Protein AF-A0A925PH75-F1 (afdb_monomer_lite)

Foldseek 3Di:
DFDDLVLVVVLVPVVDDPQQLLQKWKKWQRDWDAAQDWDDQDPDTDGQHHGFTWMKIQSHVVDDFFQWIWIWTAHPPPRDTDIDIGRDGDPDDLPRPSMFTQDDSNDGDPDRVVRRPDDD

Secondary structure (DSSP, 8-state):
-PPPHHHHHHHHHHHS-HHHHHH-EEEEEEEEE-TT-EEEETTEEEE-SSSEEEEEEES-TT-SSS--EEEEEEETTT--EEEEEESS-----TT-TTEEEEEETTB--SSGGGGSSS--

Sequence (120 aa):
MELTNSQIMKIISNCLRPEDIQRSFIYWYKKTVLQGEDVRAGLQTIAMPFDGTIVFVDLAPRSNWAHPCLYVLVDTITHDAKVIEASFPPTIDQSDESYVILLRLGKKPPHERYFSVYET

Structure (mmCIF, N/CA/C/O backbone):
data_AF-A0A925PH75-F1
#
_entry.id   AF-A0A925PH75-F1
#
loop_
_atom_site.group_PDB
_atom_site.id
_atom_site.type_symbol
_atom_site.label_atom_id
_atom_site.label_alt_id
_atom_site.label_comp_id
_atom_site.label_asym_id
_atom_site.label_entity_id
_atom_site.label_seq_id
_atom_site.pdbx_PDB_ins_code
_atom_site.Cartn_x
_atom_site.Cartn_y
_atom_site.Cartn_z
_atom_site.occupancy
_atom_site.B_iso_or_equiv
_atom_site.auth_seq_id
_atom_site.auth_comp_id
_atom_site.auth_asym_id
_atom_site.auth_atom_id
_atom_site.pdbx_PDB_model_num
ATOM 1 N N . MET A 1 1 ? -1.718 -2.112 18.499 1.00 57.12 1 MET A N 1
ATOM 2 C CA . MET A 1 1 ? -0.249 -2.186 18.328 1.00 57.12 1 MET A CA 1
ATOM 3 C C . MET A 1 1 ? 0.070 -1.548 16.996 1.00 57.12 1 MET A C 1
ATOM 5 O O . MET A 1 1 ? -0.706 -1.733 16.071 1.00 57.12 1 MET A O 1
ATOM 9 N N . GLU A 1 2 ? 1.145 -0.776 16.907 1.00 80.06 2 GLU A N 1
ATOM 10 C CA . GLU A 1 2 ? 1.550 -0.170 15.637 1.00 80.06 2 GLU A CA 1
ATOM 11 C C . GLU A 1 2 ? 2.300 -1.209 14.789 1.00 80.06 2 GLU A C 1
ATOM 13 O O . GLU A 1 2 ? 3.155 -1.934 15.307 1.00 80.06 2 GLU A O 1
ATOM 18 N N . LEU A 1 3 ? 1.951 -1.324 13.504 1.00 88.94 3 LEU A N 1
ATOM 19 C CA . LEU A 1 3 ? 2.648 -2.206 12.568 1.00 88.94 3 LEU A CA 1
ATOM 20 C C . LEU A 1 3 ? 4.079 -1.699 12.349 1.00 88.94 3 LEU A C 1
ATOM 22 O O . LEU A 1 3 ? 4.329 -0.504 12.260 1.00 88.94 3 LEU A O 1
ATOM 26 N N . THR A 1 4 ? 5.040 -2.607 12.235 1.00 91.44 4 THR A N 1
ATOM 27 C CA . THR A 1 4 ? 6.431 -2.269 11.903 1.00 91.44 4 THR A CA 1
ATOM 28 C C . THR A 1 4 ? 6.694 -2.429 10.407 1.00 91.44 4 THR A C 1
ATOM 30 O O . THR A 1 4 ? 6.058 -3.245 9.735 1.00 91.44 4 THR A O 1
ATOM 33 N N . ASN A 1 5 ? 7.721 -1.746 9.885 1.00 90.44 5 ASN A N 1
ATOM 34 C CA . ASN A 1 5 ? 8.171 -1.921 8.496 1.00 90.44 5 ASN A CA 1
ATOM 35 C C . ASN A 1 5 ? 8.421 -3.401 8.148 1.00 90.44 5 ASN A C 1
ATOM 37 O O . ASN A 1 5 ? 8.089 -3.849 7.054 1.00 90.44 5 ASN A O 1
ATOM 41 N N . SER A 1 6 ? 8.995 -4.176 9.075 1.00 91.19 6 SER A N 1
ATOM 42 C CA . SER A 1 6 ? 9.263 -5.605 8.872 1.00 91.19 6 SER A CA 1
ATOM 43 C C . SER A 1 6 ? 7.981 -6.434 8.772 1.00 91.19 6 SER A C 1
ATOM 45 O O . SER A 1 6 ? 7.919 -7.351 7.956 1.00 91.19 6 SER A O 1
ATOM 47 N N . GLN A 1 7 ? 6.954 -6.112 9.567 1.00 94.31 7 GLN A N 1
ATOM 48 C CA . GLN A 1 7 ? 5.650 -6.777 9.483 1.00 94.31 7 GLN A CA 1
ATOM 49 C C . GLN A 1 7 ? 4.960 -6.460 8.159 1.00 94.31 7 GLN A C 1
ATOM 51 O O . GLN A 1 7 ? 4.566 -7.391 7.461 1.00 94.31 7 GLN A O 1
ATOM 56 N N . ILE A 1 8 ? 4.906 -5.183 7.764 1.00 95.38 8 ILE A N 1
ATOM 57 C CA . ILE A 1 8 ? 4.334 -4.785 6.472 1.00 95.38 8 ILE A CA 1
ATOM 58 C C . ILE A 1 8 ? 5.056 -5.490 5.323 1.00 95.38 8 ILE A C 1
ATOM 60 O O . ILE A 1 8 ? 4.416 -6.103 4.475 1.00 95.38 8 ILE A O 1
ATOM 64 N N . MET A 1 9 ? 6.391 -5.486 5.316 1.00 94.75 9 MET A N 1
ATOM 65 C CA . MET A 1 9 ? 7.154 -6.155 4.262 1.00 94.75 9 MET A CA 1
ATOM 66 C C . MET A 1 9 ? 6.886 -7.660 4.194 1.00 94.75 9 MET A C 1
ATOM 68 O O . MET A 1 9 ? 6.819 -8.209 3.095 1.00 94.75 9 MET A O 1
ATOM 72 N N . LYS A 1 10 ? 6.696 -8.326 5.340 1.00 95.81 10 LYS A N 1
ATOM 73 C CA . LYS A 1 10 ? 6.326 -9.746 5.380 1.00 95.81 10 LYS A CA 1
ATOM 74 C C . LYS A 1 10 ? 4.945 -9.982 4.762 1.00 95.81 10 LYS A C 1
ATOM 76 O O . LYS A 1 10 ? 4.787 -10.908 3.971 1.00 95.81 10 LYS A O 1
ATOM 81 N N . ILE A 1 11 ? 3.972 -9.134 5.085 1.00 96.69 11 ILE A N 1
ATOM 82 C CA . ILE A 1 11 ? 2.616 -9.202 4.523 1.00 96.69 11 ILE A CA 1
ATOM 83 C C . ILE A 1 11 ? 2.674 -9.019 3.002 1.00 96.69 11 ILE A C 1
ATOM 85 O O . ILE A 1 11 ? 2.184 -9.865 2.261 1.00 96.69 11 ILE A O 1
ATOM 89 N N . ILE A 1 12 ? 3.389 -7.998 2.521 1.00 96.38 12 ILE A N 1
ATOM 90 C CA . ILE A 1 12 ? 3.562 -7.751 1.083 1.00 96.38 12 ILE A CA 1
ATOM 91 C C . ILE A 1 12 ? 4.258 -8.917 0.378 1.00 96.38 12 ILE A C 1
ATOM 93 O O . ILE A 1 12 ? 3.830 -9.298 -0.708 1.00 96.38 12 ILE A O 1
ATOM 97 N N . SER A 1 13 ? 5.262 -9.545 0.998 1.00 95.75 13 SER A N 1
ATOM 98 C CA . SER A 1 13 ? 5.912 -10.733 0.424 1.00 95.75 13 SER A CA 1
ATOM 99 C C . SER A 1 13 ? 5.010 -11.965 0.322 1.00 95.75 13 SER A C 1
ATOM 101 O O . SER A 1 13 ? 5.299 -12.848 -0.479 1.00 95.75 13 SER A O 1
ATOM 103 N N . ASN A 1 14 ? 3.923 -12.022 1.097 1.00 96.62 14 ASN A N 1
ATOM 104 C CA . ASN A 1 14 ? 2.921 -13.083 0.991 1.00 96.62 14 ASN A CA 1
ATOM 105 C C . ASN A 1 14 ? 1.855 -12.771 -0.070 1.00 96.62 14 ASN A C 1
ATOM 107 O O . ASN A 1 14 ? 1.238 -13.690 -0.601 1.00 96.62 14 ASN A O 1
ATOM 111 N N . CYS A 1 15 ? 1.623 -11.490 -0.368 1.00 96.12 15 CYS A N 1
ATOM 112 C CA . CYS A 1 15 ? 0.624 -11.052 -1.342 1.00 96.12 15 CYS A CA 1
ATOM 113 C C . CYS A 1 15 ? 1.175 -10.933 -2.769 1.00 96.12 15 CYS A C 1
ATOM 115 O O . CYS A 1 15 ? 0.414 -11.057 -3.725 1.00 96.12 15 CYS A O 1
ATOM 117 N N . LEU A 1 16 ? 2.467 -10.632 -2.926 1.00 95.62 16 LEU A N 1
ATOM 118 C CA . LEU A 1 16 ? 3.084 -10.313 -4.214 1.00 95.62 16 LEU A CA 1
ATOM 119 C C . LEU A 1 16 ? 4.185 -11.304 -4.578 1.00 95.62 16 LEU A C 1
ATOM 121 O O . LEU A 1 16 ? 4.906 -11.818 -3.723 1.00 95.62 16 LEU A O 1
ATOM 125 N N . ARG A 1 17 ? 4.384 -11.505 -5.885 1.00 95.88 17 ARG A N 1
ATOM 126 C CA . ARG A 1 17 ? 5.511 -12.301 -6.379 1.00 95.88 17 ARG A CA 1
ATOM 127 C C . ARG A 1 17 ? 6.825 -11.539 -6.159 1.00 95.88 17 ARG A C 1
ATOM 129 O O . ARG A 1 17 ? 6.851 -10.316 -6.318 1.00 95.88 17 ARG A O 1
ATOM 136 N N . PRO A 1 18 ? 7.948 -12.228 -5.888 1.00 95.06 18 PRO A N 1
ATOM 137 C CA . PRO A 1 18 ? 9.243 -11.569 -5.694 1.00 95.06 18 PRO A CA 1
ATOM 138 C C . PRO A 1 18 ? 9.660 -10.652 -6.855 1.00 95.06 18 PRO A C 1
ATOM 140 O O . PRO A 1 18 ? 10.208 -9.575 -6.636 1.00 95.06 18 PRO A O 1
ATOM 143 N N . GLU A 1 19 ? 9.357 -11.046 -8.092 1.00 94.94 19 GLU A N 1
ATOM 144 C CA . GLU A 1 19 ? 9.608 -10.257 -9.306 1.00 94.94 19 GLU A CA 1
ATOM 145 C C . GLU A 1 19 ? 8.776 -8.969 -9.394 1.00 94.94 19 GLU A C 1
ATOM 147 O O . GLU A 1 19 ? 9.232 -7.979 -9.965 1.00 94.94 19 GLU A O 1
ATOM 152 N N . ASP A 1 20 ? 7.566 -8.966 -8.827 1.00 95.31 20 ASP A N 1
ATOM 153 C CA . ASP A 1 20 ? 6.710 -7.781 -8.752 1.00 95.31 20 ASP A CA 1
ATOM 154 C C . ASP A 1 20 ? 7.300 -6.798 -7.735 1.00 95.31 20 ASP A C 1
ATOM 156 O O . ASP A 1 20 ? 7.479 -5.618 -8.031 1.00 95.31 20 ASP A O 1
ATOM 160 N N . ILE A 1 21 ? 7.732 -7.307 -6.577 1.00 95.25 21 ILE A N 1
ATOM 161 C CA . ILE A 1 21 ? 8.401 -6.515 -5.537 1.00 95.25 21 ILE A CA 1
ATOM 162 C C . ILE A 1 21 ? 9.670 -5.854 -6.094 1.00 95.25 21 ILE A C 1
ATOM 164 O O . ILE A 1 21 ? 9.877 -4.657 -5.902 1.00 95.25 21 ILE A O 1
ATOM 168 N N . GLN A 1 22 ? 10.495 -6.598 -6.836 1.00 94.06 22 GLN A N 1
ATOM 169 C CA . GLN A 1 22 ? 11.758 -6.089 -7.385 1.00 94.06 22 GLN A CA 1
ATOM 170 C C . GLN A 1 22 ? 11.595 -4.945 -8.389 1.00 94.06 22 GLN A C 1
ATOM 172 O O . GLN A 1 22 ? 12.480 -4.098 -8.492 1.00 94.06 22 GLN A O 1
ATOM 177 N N . ARG A 1 23 ? 10.487 -4.896 -9.131 1.00 93.75 23 ARG A N 1
ATOM 178 C CA . ARG A 1 23 ? 10.246 -3.844 -10.132 1.00 93.75 23 ARG A CA 1
ATOM 179 C C . ARG A 1 23 ? 9.313 -2.734 -9.661 1.00 93.75 23 ARG A C 1
ATOM 181 O O . ARG A 1 23 ? 9.095 -1.786 -10.409 1.00 93.75 23 ARG A O 1
ATOM 188 N N . SER A 1 24 ? 8.775 -2.853 -8.453 1.00 94.12 24 SER A N 1
ATOM 189 C CA . SER A 1 24 ? 7.770 -1.932 -7.932 1.00 94.12 24 SER A CA 1
ATOM 190 C C . SER A 1 24 ? 8.353 -0.811 -7.082 1.00 94.12 24 SER A C 1
ATOM 192 O O . SER A 1 24 ? 9.458 -0.912 -6.531 1.00 94.12 24 SER A O 1
ATOM 194 N N . PHE A 1 25 ? 7.582 0.264 -6.953 1.00 93.81 25 PHE A N 1
ATOM 195 C CA . PHE A 1 25 ? 7.668 1.153 -5.801 1.00 93.81 25 PHE A CA 1
ATOM 196 C C . PHE A 1 25 ? 6.589 0.753 -4.792 1.00 93.81 25 PHE A C 1
ATOM 198 O O . PHE A 1 25 ? 5.447 0.503 -5.172 1.00 93.81 25 PHE A O 1
ATOM 205 N N . ILE A 1 26 ? 6.955 0.669 -3.512 1.00 94.31 26 ILE A N 1
ATOM 206 C CA . ILE A 1 26 ? 6.041 0.272 -2.435 1.00 94.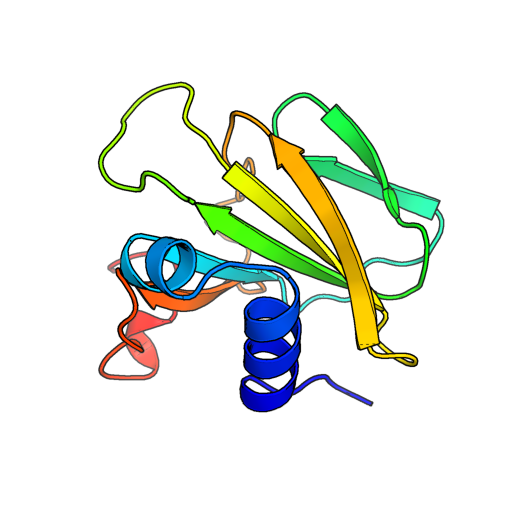31 26 ILE A CA 1
ATOM 207 C C . ILE A 1 26 ? 5.990 1.388 -1.403 1.00 94.31 26 ILE A C 1
ATOM 209 O O . ILE A 1 26 ? 7.015 1.759 -0.824 1.00 94.31 26 ILE A O 1
ATOM 213 N N . TYR A 1 27 ? 4.780 1.872 -1.157 1.00 92.94 27 TYR A N 1
ATOM 214 C CA . TYR A 1 27 ? 4.462 2.966 -0.254 1.00 92.94 27 TYR A CA 1
ATOM 215 C C . TYR A 1 27 ? 3.517 2.467 0.827 1.00 92.94 27 TYR A C 1
ATOM 217 O O . TYR A 1 27 ? 2.567 1.748 0.537 1.00 92.94 27 TYR A O 1
ATOM 225 N N . TRP A 1 28 ? 3.741 2.876 2.065 1.00 93.06 28 TRP A N 1
ATOM 226 C CA . TRP A 1 28 ? 2.888 2.533 3.190 1.00 93.06 28 TRP A CA 1
ATOM 227 C C . TRP A 1 28 ? 2.254 3.793 3.771 1.00 93.06 28 TRP A C 1
ATOM 229 O O . TRP A 1 28 ? 2.957 4.725 4.152 1.00 93.06 28 TRP A O 1
ATOM 239 N N . TYR A 1 29 ? 0.925 3.808 3.833 1.00 92.00 29 TYR A N 1
ATOM 240 C CA . TYR A 1 29 ? 0.136 4.855 4.462 1.00 92.00 29 TYR A CA 1
ATOM 241 C C . TYR A 1 29 ? -0.018 4.577 5.958 1.00 92.00 29 TYR A C 1
ATOM 243 O O . TYR A 1 29 ? -0.941 3.885 6.367 1.00 92.00 29 TYR A O 1
ATOM 251 N N . LYS A 1 30 ? 0.880 5.094 6.796 1.00 89.88 30 LYS A N 1
ATOM 252 C CA . LYS A 1 30 ? 0.969 4.742 8.225 1.00 89.88 30 LYS A CA 1
ATOM 253 C C . LYS A 1 30 ? -0.277 5.043 9.057 1.00 89.88 30 LYS A C 1
ATOM 255 O O . LYS A 1 30 ? -0.417 4.489 10.144 1.00 89.88 30 LYS A O 1
ATOM 260 N N . LYS A 1 31 ? -1.169 5.910 8.579 1.00 90.44 31 LYS A N 1
ATOM 261 C CA . LYS A 1 31 ? -2.408 6.225 9.285 1.00 90.44 31 LYS A CA 1
ATOM 262 C C . LYS A 1 31 ? -3.352 5.020 9.271 1.00 90.44 31 LYS A C 1
ATOM 264 O O . LYS A 1 31 ? -3.513 4.348 8.250 1.00 90.44 31 LYS A O 1
ATOM 269 N N . THR A 1 32 ? -4.004 4.786 10.405 1.00 92.81 32 THR A N 1
ATOM 270 C CA . THR A 1 32 ? -5.101 3.825 10.488 1.00 92.81 32 THR A CA 1
ATOM 271 C C . THR A 1 32 ? -6.325 4.355 9.743 1.00 92.81 32 THR A C 1
ATOM 273 O O . THR A 1 32 ? -6.744 5.492 9.963 1.00 92.81 32 THR A O 1
ATOM 276 N N . VAL A 1 33 ? -6.892 3.509 8.892 1.00 93.69 33 VAL A N 1
ATOM 277 C CA . VAL A 1 33 ? -8.191 3.667 8.241 1.00 93.69 33 VAL A CA 1
ATOM 278 C C . VAL A 1 33 ? -9.161 2.729 8.947 1.00 93.69 33 VAL A C 1
ATOM 280 O O . VAL A 1 33 ? -8.883 1.533 9.070 1.00 93.69 33 VAL A O 1
ATOM 283 N N . LEU A 1 34 ? -10.258 3.273 9.457 1.00 96.38 34 LEU A N 1
ATOM 284 C CA . LEU A 1 34 ? -11.241 2.522 10.229 1.00 96.38 34 LEU A CA 1
ATOM 285 C C . LEU A 1 34 ? -12.153 1.709 9.313 1.00 96.38 34 LEU A C 1
ATOM 287 O O . LEU A 1 34 ? -12.395 2.065 8.158 1.00 96.38 34 LEU A O 1
ATOM 291 N N . GLN A 1 35 ? -12.696 0.619 9.846 1.00 97.38 35 GLN A N 1
ATOM 292 C CA . GLN A 1 35 ? -13.680 -0.193 9.152 1.00 97.38 35 GLN A CA 1
ATOM 293 C C . GLN A 1 35 ? -14.851 0.669 8.655 1.00 97.38 35 GLN A C 1
ATOM 295 O O . GLN A 1 35 ? -15.429 1.468 9.390 1.00 97.38 35 GLN A O 1
ATOM 300 N N . GLY A 1 36 ? -15.230 0.464 7.396 1.00 97.31 36 GLY A N 1
ATOM 301 C CA . GLY A 1 36 ? -16.305 1.194 6.734 1.00 97.31 36 GLY A CA 1
ATOM 302 C C . GLY A 1 36 ? -15.895 2.548 6.156 1.00 97.31 36 GLY A C 1
ATOM 303 O O . GLY A 1 36 ? -16.673 3.097 5.381 1.00 97.31 36 GLY A O 1
ATOM 304 N N . GLU A 1 37 ? -14.702 3.074 6.463 1.00 95.81 37 GLU A N 1
ATOM 305 C CA . GLU A 1 37 ? -14.212 4.298 5.822 1.00 95.81 37 GLU A CA 1
ATOM 306 C C . GLU A 1 37 ? -13.923 4.075 4.333 1.00 95.81 37 GLU A C 1
ATOM 308 O O . GLU A 1 37 ? -13.478 3.004 3.907 1.00 95.81 37 GLU A O 1
ATOM 313 N N . ASP A 1 38 ? -14.160 5.117 3.540 1.00 93.44 38 ASP A N 1
ATOM 314 C CA . ASP A 1 38 ? -13.924 5.096 2.103 1.00 93.44 38 ASP A CA 1
ATOM 315 C C . ASP A 1 38 ? -12.428 5.177 1.784 1.00 93.44 38 ASP A C 1
ATOM 317 O O . ASP A 1 38 ? -11.738 6.148 2.098 1.00 93.44 38 ASP A O 1
ATOM 321 N N . VAL A 1 39 ? -11.944 4.181 1.049 1.00 90.19 39 VAL A N 1
ATOM 322 C CA . VAL A 1 39 ? -10.606 4.147 0.464 1.00 90.19 39 VAL A CA 1
ATOM 323 C C . VAL A 1 39 ? -10.708 4.399 -1.033 1.00 90.19 39 VAL A C 1
ATOM 325 O O . VAL A 1 39 ? -11.436 3.715 -1.755 1.00 90.19 39 VAL A O 1
ATOM 328 N N . ARG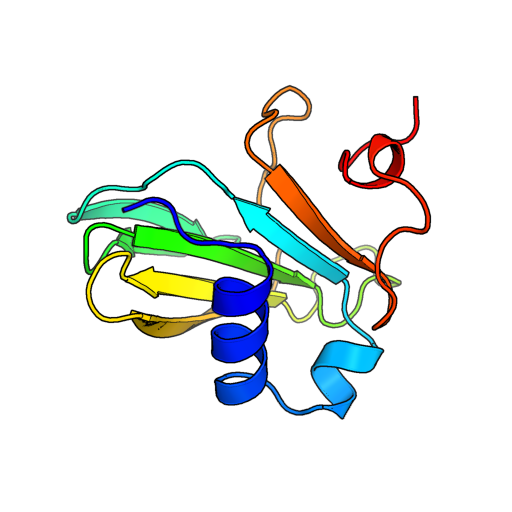 A 1 40 ? -9.937 5.371 -1.527 1.00 90.44 40 ARG A N 1
ATOM 329 C CA . ARG A 1 40 ? -9.790 5.622 -2.966 1.00 90.44 40 ARG A CA 1
ATOM 330 C C . ARG A 1 40 ? -8.650 4.784 -3.539 1.00 90.44 40 ARG A C 1
ATOM 332 O O . ARG A 1 40 ? -7.478 5.096 -3.332 1.00 90.44 40 ARG A O 1
ATOM 339 N N . ALA A 1 41 ? -9.010 3.740 -4.280 1.00 87.25 41 ALA A N 1
ATOM 340 C CA . ALA A 1 41 ? -8.098 2.881 -5.026 1.00 87.25 41 ALA A CA 1
ATOM 341 C C . ALA A 1 41 ? -8.152 3.242 -6.521 1.00 87.25 41 ALA A C 1
ATOM 343 O O . ALA A 1 41 ? -8.936 2.692 -7.301 1.00 87.25 41 ALA A O 1
ATOM 344 N N . GLY A 1 42 ? -7.356 4.232 -6.927 1.00 85.50 42 GLY A N 1
ATOM 345 C CA . GLY A 1 42 ? -7.466 4.862 -8.239 1.00 85.50 42 GLY A CA 1
ATOM 346 C C . GLY A 1 42 ? -8.832 5.532 -8.429 1.00 85.50 42 GLY A C 1
ATOM 347 O O . GLY A 1 42 ? -9.214 6.407 -7.656 1.00 85.50 42 GLY A O 1
ATOM 348 N N . LEU A 1 43 ? -9.579 5.107 -9.453 1.00 86.50 43 LEU A N 1
ATOM 349 C CA . LEU A 1 43 ? -10.941 5.594 -9.725 1.00 86.50 43 LEU A CA 1
ATOM 350 C C . LEU A 1 43 ? -12.030 4.846 -8.938 1.00 86.50 43 LEU A C 1
ATOM 352 O O . LEU A 1 43 ? -13.208 5.163 -9.076 1.00 86.50 43 LEU A O 1
ATOM 356 N N . GLN A 1 44 ? -11.656 3.838 -8.147 1.00 89.25 44 GLN A N 1
ATOM 357 C CA . GLN A 1 44 ? -12.591 3.045 -7.356 1.00 89.25 44 GLN A CA 1
ATOM 358 C C . GLN A 1 44 ? -12.674 3.594 -5.932 1.00 89.25 44 GLN A C 1
ATOM 360 O O . GLN A 1 44 ? -11.658 3.955 -5.335 1.00 89.25 44 GLN A O 1
ATOM 365 N N . THR A 1 45 ? -13.878 3.599 -5.368 1.00 91.94 45 THR A N 1
ATOM 366 C CA . THR A 1 45 ? -14.092 3.788 -3.931 1.00 91.94 45 THR A CA 1
ATOM 367 C C . THR A 1 45 ? -14.504 2.456 -3.332 1.00 91.94 45 THR A C 1
ATOM 369 O O . THR A 1 45 ? -15.441 1.818 -3.811 1.00 91.94 45 THR A O 1
ATOM 372 N N . ILE A 1 46 ? -13.775 2.023 -2.311 1.00 92.25 46 ILE A N 1
ATOM 373 C CA . ILE A 1 46 ? -14.029 0.777 -1.593 1.00 92.25 46 ILE A CA 1
ATOM 374 C C . ILE A 1 46 ? -14.168 1.085 -0.105 1.00 92.25 46 ILE A C 1
ATOM 376 O O . ILE A 1 46 ? -13.406 1.886 0.426 1.00 92.25 46 ILE A O 1
ATOM 380 N N . ALA A 1 47 ? -15.100 0.422 0.572 1.00 95.12 47 ALA A N 1
ATOM 381 C CA . ALA A 1 47 ? -15.178 0.489 2.025 1.00 95.12 47 ALA A CA 1
ATOM 382 C C . ALA A 1 47 ? -14.066 -0.368 2.642 1.00 95.12 47 ALA A C 1
ATOM 384 O O . ALA A 1 47 ? -13.867 -1.525 2.244 1.00 95.12 47 ALA A O 1
ATOM 385 N N . MET A 1 48 ? -13.355 0.187 3.619 1.00 96.81 48 MET A N 1
ATOM 386 C CA . MET A 1 48 ? -12.325 -0.529 4.356 1.00 96.81 48 MET A CA 1
ATOM 387 C C . MET A 1 48 ? -12.960 -1.710 5.121 1.00 96.81 48 MET A C 1
ATOM 389 O O . MET A 1 48 ? -13.899 -1.508 5.892 1.00 96.81 48 MET A O 1
ATOM 393 N N . PRO A 1 49 ? -12.505 -2.959 4.919 1.00 96.81 49 PRO A N 1
ATOM 394 C CA . PRO A 1 49 ? -13.167 -4.132 5.498 1.00 96.81 49 PRO A CA 1
ATOM 395 C C . PRO A 1 49 ? -12.918 -4.312 7.005 1.00 96.81 49 PRO A C 1
ATOM 397 O O . PRO A 1 49 ? -13.678 -5.032 7.653 1.00 96.81 49 PRO A O 1
ATOM 400 N N . PHE A 1 50 ? -11.884 -3.667 7.548 1.00 97.00 50 PHE A N 1
ATOM 401 C CA . PHE A 1 50 ? -11.397 -3.789 8.926 1.00 97.00 50 PHE A CA 1
ATOM 402 C C . PHE A 1 50 ? -10.637 -2.524 9.350 1.00 97.00 50 PHE A C 1
ATOM 404 O O . PHE A 1 50 ? -10.272 -1.712 8.502 1.00 97.00 50 PHE A O 1
ATOM 411 N N . ASP A 1 51 ? -10.336 -2.385 10.639 1.00 96.94 51 ASP A N 1
ATOM 412 C CA . ASP A 1 51 ? -9.433 -1.340 11.127 1.00 96.94 51 ASP A CA 1
ATOM 413 C C . ASP A 1 51 ? -7.996 -1.662 10.698 1.00 96.94 51 ASP A C 1
ATOM 415 O O . ASP A 1 51 ? -7.365 -2.625 11.153 1.00 96.94 51 ASP A O 1
ATOM 419 N N . GLY A 1 52 ? -7.468 -0.865 9.777 1.00 96.06 52 GLY A N 1
ATOM 420 C CA . GLY A 1 52 ? -6.285 -1.257 9.035 1.00 96.06 52 GLY A CA 1
ATOM 421 C C . GLY A 1 52 ? -5.461 -0.108 8.490 1.00 96.06 52 GLY A C 1
ATOM 422 O O . GLY A 1 52 ? -5.625 1.049 8.847 1.00 96.06 52 GLY A O 1
ATOM 423 N N . THR A 1 53 ? -4.546 -0.448 7.599 1.00 95.50 53 THR A N 1
ATOM 424 C CA . THR A 1 53 ? -3.682 0.491 6.884 1.00 95.50 53 THR A CA 1
ATOM 425 C C . THR A 1 53 ? -3.624 0.111 5.407 1.00 95.50 53 THR A C 1
ATOM 427 O O . THR A 1 53 ? -4.073 -0.967 5.013 1.00 95.50 53 THR A O 1
ATOM 430 N N . ILE A 1 54 ? -3.091 1.000 4.572 1.00 95.19 54 ILE A N 1
ATOM 431 C CA . ILE A 1 54 ? -3.016 0.811 3.125 1.00 95.19 54 ILE A CA 1
ATOM 432 C C . ILE A 1 54 ? -1.552 0.759 2.710 1.00 95.19 54 ILE A C 1
ATOM 434 O O . ILE A 1 54 ? -0.756 1.633 3.057 1.00 95.19 54 ILE A O 1
ATOM 438 N N . VAL A 1 55 ? -1.204 -0.238 1.906 1.00 95.69 55 VAL A N 1
ATOM 439 C CA . VAL A 1 55 ? 0.052 -0.263 1.163 1.00 95.69 55 VAL A CA 1
ATOM 440 C C . VAL A 1 55 ? -0.263 -0.095 -0.313 1.00 95.69 55 VAL A C 1
ATOM 442 O O . VAL A 1 55 ? -0.979 -0.900 -0.904 1.00 95.69 55 VAL A O 1
ATOM 445 N N . PHE A 1 56 ? 0.277 0.957 -0.909 1.00 95.06 56 PHE A N 1
ATOM 446 C CA . PHE A 1 56 ? 0.198 1.186 -2.339 1.00 95.06 56 PHE A CA 1
ATOM 447 C C . PHE A 1 56 ? 1.431 0.597 -3.027 1.00 95.06 56 PHE A C 1
ATOM 449 O O . PHE A 1 56 ? 2.565 0.811 -2.592 1.00 95.06 56 PHE A O 1
ATOM 456 N N . VAL A 1 57 ? 1.203 -0.141 -4.109 1.00 95.38 57 VAL A N 1
ATOM 457 C CA . VAL A 1 57 ? 2.253 -0.738 -4.930 1.00 95.38 57 VAL A CA 1
ATOM 458 C C . VAL A 1 57 ? 2.095 -0.266 -6.365 1.00 95.38 57 VAL A C 1
ATOM 460 O O . VAL A 1 57 ? 1.137 -0.622 -7.048 1.00 95.38 57 VAL A O 1
ATOM 463 N N . ASP A 1 58 ? 3.074 0.488 -6.839 1.00 94.19 58 ASP A N 1
ATOM 464 C CA . ASP A 1 58 ? 3.214 0.825 -8.248 1.00 94.19 58 ASP A CA 1
ATOM 465 C C . ASP A 1 58 ? 4.027 -0.282 -8.928 1.00 94.19 58 ASP A C 1
ATOM 467 O O . ASP A 1 58 ? 5.226 -0.422 -8.676 1.00 94.19 58 ASP A O 1
ATOM 471 N N . LEU A 1 59 ? 3.377 -1.104 -9.760 1.00 94.94 59 LEU A N 1
ATOM 472 C CA . LEU A 1 59 ? 4.024 -2.230 -10.444 1.00 94.94 59 LEU A CA 1
ATOM 473 C C . LEU A 1 59 ? 4.795 -1.808 -11.701 1.00 94.94 59 LEU A C 1
ATOM 475 O O . LEU A 1 59 ? 5.487 -2.642 -12.297 1.00 94.94 59 LEU A O 1
ATOM 479 N N . ALA A 1 60 ? 4.660 -0.553 -12.132 1.00 93.31 60 ALA A N 1
ATOM 480 C CA . ALA A 1 60 ? 5.265 -0.035 -13.346 1.00 93.31 60 ALA A CA 1
ATOM 481 C C . ALA A 1 60 ? 5.697 1.440 -13.185 1.00 93.31 60 ALA A C 1
ATOM 483 O O . ALA A 1 60 ? 5.304 2.270 -14.012 1.00 93.31 60 ALA A O 1
ATOM 484 N N . PRO A 1 61 ? 6.609 1.754 -12.238 1.00 90.06 61 PRO A N 1
ATOM 485 C CA . PRO A 1 61 ? 6.933 3.124 -11.802 1.00 90.06 61 PRO A CA 1
ATOM 486 C C . PRO A 1 61 ? 7.642 4.004 -12.838 1.00 90.06 61 PRO A C 1
ATOM 488 O O . PRO A 1 61 ? 8.024 5.137 -12.564 1.00 90.06 61 PRO A O 1
ATOM 491 N N . ARG A 1 62 ? 7.867 3.478 -14.043 1.00 89.25 62 ARG A N 1
ATOM 492 C CA . ARG A 1 62 ? 8.406 4.213 -15.197 1.00 89.25 62 ARG A CA 1
ATOM 493 C C . ARG A 1 62 ? 7.320 4.614 -16.199 1.00 89.25 62 ARG A C 1
ATOM 495 O O . ARG A 1 62 ? 7.654 5.081 -17.283 1.00 89.25 62 ARG A O 1
ATOM 502 N N . SER A 1 63 ? 6.055 4.359 -15.877 1.00 87.44 63 SER A N 1
ATOM 503 C CA . SER A 1 63 ? 4.910 4.630 -16.742 1.00 87.44 63 SER A CA 1
ATOM 504 C C . SER A 1 63 ? 4.220 5.919 -16.310 1.00 87.44 63 SER A C 1
ATOM 506 O O . SER A 1 63 ? 4.042 6.168 -15.125 1.00 87.44 63 SER A O 1
ATOM 508 N N . ASN A 1 64 ? 3.799 6.728 -17.281 1.00 76.19 64 ASN A N 1
ATOM 509 C CA . ASN A 1 64 ? 3.374 8.112 -17.028 1.00 76.19 64 ASN A CA 1
ATOM 510 C C . ASN A 1 64 ? 1.841 8.282 -17.041 1.00 76.19 64 ASN A C 1
ATOM 512 O O . ASN A 1 64 ? 1.333 9.370 -16.782 1.00 76.19 64 ASN A O 1
ATOM 516 N N . TRP A 1 65 ? 1.105 7.229 -17.407 1.00 82.56 65 TRP A N 1
ATOM 517 C CA . TRP A 1 65 ? -0.355 7.216 -17.561 1.00 82.56 65 TRP A CA 1
ATOM 518 C C . TRP A 1 65 ? -0.967 6.110 -16.704 1.00 82.56 65 TRP A C 1
ATOM 520 O O . TRP A 1 65 ? -0.366 5.701 -15.715 1.00 82.56 65 TRP A O 1
ATOM 530 N N . ALA A 1 66 ? -2.146 5.611 -17.077 1.00 89.06 66 ALA A N 1
ATOM 531 C CA . ALA A 1 66 ? -2.718 4.433 -16.449 1.00 89.06 66 ALA A CA 1
ATOM 532 C C . ALA A 1 66 ? -1.741 3.251 -16.545 1.00 89.06 66 ALA A C 1
ATOM 534 O O . ALA A 1 66 ? -1.268 2.907 -17.632 1.00 89.06 66 ALA A O 1
ATOM 535 N N . HIS A 1 67 ? -1.431 2.648 -15.406 1.00 90.88 67 HIS A N 1
ATOM 536 C CA . HIS A 1 67 ? -0.506 1.529 -15.306 1.00 90.88 67 HIS A CA 1
ATOM 537 C C . HIS A 1 67 ? -0.917 0.613 -14.152 1.00 90.88 67 HIS A C 1
ATOM 539 O O . HIS A 1 67 ? -1.639 1.054 -13.261 1.00 90.88 67 HIS A O 1
ATOM 545 N N . PRO A 1 68 ? -0.509 -0.667 -14.159 1.00 94.12 68 PRO A N 1
ATOM 546 C CA . PRO A 1 68 ? -0.904 -1.591 -13.109 1.00 94.12 68 PRO A CA 1
ATOM 547 C C . PRO A 1 68 ? -0.425 -1.120 -11.733 1.00 94.12 68 PRO A C 1
ATOM 549 O O . PRO A 1 68 ? 0.770 -0.921 -11.505 1.00 94.12 68 PRO A O 1
ATOM 552 N N . CYS A 1 69 ? -1.369 -0.991 -10.812 1.00 94.56 69 CYS A N 1
ATOM 553 C CA . CYS A 1 69 ? -1.123 -0.679 -9.417 1.00 94.56 69 CYS A CA 1
ATOM 554 C C . CYS A 1 69 ? -1.885 -1.656 -8.524 1.00 94.56 69 CYS A C 1
ATOM 556 O O . CYS A 1 69 ? -2.925 -2.189 -8.917 1.00 94.56 69 CYS A O 1
ATOM 558 N N . LEU A 1 70 ? -1.414 -1.82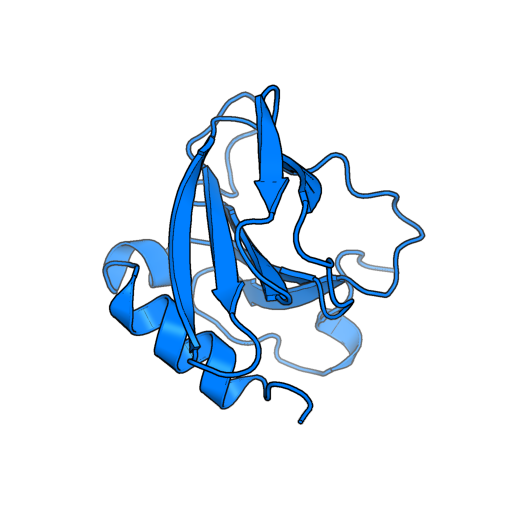7 -7.293 1.00 96.19 70 LEU A N 1
ATOM 559 C CA . LEU A 1 70 ? -2.133 -2.555 -6.257 1.00 96.19 70 LEU A CA 1
ATOM 560 C C . LEU A 1 70 ? -2.339 -1.673 -5.033 1.00 96.19 70 LEU A C 1
ATOM 562 O O . LEU A 1 70 ? -1.455 -0.916 -4.633 1.00 96.19 70 LEU A O 1
ATOM 566 N N . TYR A 1 71 ? -3.491 -1.843 -4.403 1.00 96.06 71 TYR A N 1
ATOM 567 C CA . TYR A 1 71 ? -3.758 -1.380 -3.052 1.00 96.06 71 TYR A CA 1
ATOM 568 C C . TYR A 1 71 ? -3.923 -2.609 -2.172 1.00 96.06 71 TYR A C 1
ATOM 570 O O . TYR A 1 71 ? -4.840 -3.405 -2.366 1.00 96.06 71 TYR A O 1
ATOM 578 N N . VAL A 1 72 ? -3.013 -2.786 -1.222 1.00 97.19 72 VAL A N 1
ATOM 579 C CA . VAL A 1 72 ? -3.076 -3.857 -0.233 1.00 97.19 72 VAL A CA 1
ATOM 580 C C . VAL A 1 72 ? -3.628 -3.258 1.052 1.00 97.19 72 VAL A C 1
ATOM 582 O O . VAL A 1 72 ? -2.957 -2.472 1.719 1.00 97.19 72 VAL A O 1
ATOM 585 N N . LEU A 1 73 ? -4.869 -3.604 1.375 1.00 96.75 73 LEU A N 1
ATOM 586 C CA . LEU A 1 73 ? -5.495 -3.255 2.646 1.00 96.75 73 LEU A CA 1
ATOM 587 C C . LEU A 1 73 ? -5.013 -4.258 3.682 1.00 96.75 73 LEU A C 1
ATOM 589 O O . LEU A 1 73 ? -5.123 -5.458 3.439 1.00 96.75 73 LEU A O 1
ATOM 593 N N . VAL A 1 74 ? -4.481 -3.783 4.801 1.00 97.31 74 VAL A N 1
ATOM 594 C CA . VAL A 1 74 ? -3.846 -4.621 5.824 1.00 97.31 74 VAL A CA 1
ATOM 595 C C . VAL A 1 74 ? -4.551 -4.438 7.158 1.00 97.31 74 VAL A C 1
ATOM 597 O O . VAL A 1 74 ? -4.627 -3.315 7.654 1.00 97.31 74 VAL A O 1
ATOM 600 N N . ASP A 1 75 ? -5.041 -5.530 7.738 1.00 96.69 75 ASP A N 1
ATOM 601 C CA . ASP A 1 75 ? -5.648 -5.543 9.069 1.00 96.69 75 ASP A CA 1
ATOM 602 C C . ASP A 1 75 ? -4.560 -5.329 10.133 1.00 96.69 75 ASP A C 1
ATOM 604 O O . ASP A 1 75 ? -3.521 -5.998 10.136 1.00 96.69 75 ASP A O 1
ATOM 608 N N . THR A 1 76 ? -4.774 -4.374 11.040 1.00 94.00 76 THR A N 1
ATOM 609 C CA . THR A 1 76 ? -3.776 -4.020 12.068 1.00 94.00 76 THR A CA 1
ATOM 610 C C . THR A 1 76 ? -3.679 -5.017 13.223 1.00 94.00 76 THR A C 1
ATOM 612 O O . THR A 1 76 ? -2.706 -4.979 13.978 1.00 94.00 76 THR A O 1
ATOM 615 N N . ILE A 1 77 ? -4.658 -5.911 13.368 1.00 92.94 77 ILE A N 1
ATOM 616 C CA . ILE A 1 77 ? -4.747 -6.915 14.428 1.00 92.94 77 ILE A CA 1
ATOM 617 C C . ILE A 1 77 ? -4.390 -8.299 13.886 1.00 92.94 77 ILE A C 1
ATOM 619 O O . ILE A 1 77 ? -3.535 -8.972 14.463 1.00 92.94 77 ILE A O 1
ATOM 623 N N . THR A 1 78 ? -5.032 -8.740 12.801 1.00 94.94 78 THR A N 1
ATOM 624 C CA . THR A 1 78 ? -4.850 -10.106 12.273 1.00 94.94 78 THR A CA 1
ATOM 625 C C . THR A 1 78 ? -3.698 -10.213 11.280 1.00 94.94 78 THR A C 1
ATOM 627 O O . THR A 1 78 ? -3.186 -11.310 11.057 1.00 94.94 78 THR A O 1
ATOM 630 N N . HIS A 1 79 ? -3.258 -9.081 10.717 1.00 95.19 79 HIS A N 1
ATOM 631 C CA . HIS A 1 79 ? -2.318 -9.007 9.594 1.00 95.19 79 HIS A CA 1
ATOM 632 C C . HIS A 1 79 ? -2.831 -9.668 8.306 1.00 95.19 79 HIS A C 1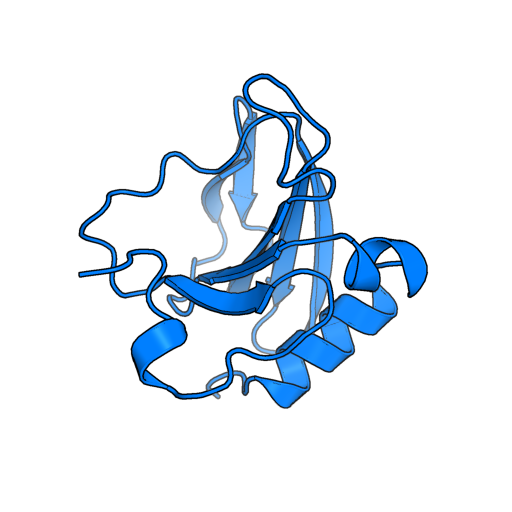
ATOM 634 O O . HIS A 1 79 ? -2.038 -9.927 7.393 1.00 95.19 79 HIS A O 1
ATOM 640 N N . ASP A 1 80 ? -4.138 -9.921 8.213 1.00 95.94 80 ASP A N 1
ATOM 641 C CA . ASP A 1 80 ? -4.762 -10.328 6.963 1.00 95.94 80 ASP A CA 1
ATOM 642 C C . ASP A 1 80 ? -4.695 -9.192 5.947 1.00 95.94 80 ASP A C 1
ATOM 644 O O . ASP A 1 80 ? -4.673 -8.005 6.289 1.00 95.94 80 ASP A O 1
ATOM 648 N N . ALA A 1 81 ? -4.652 -9.568 4.673 1.00 97.31 81 ALA A N 1
ATOM 649 C CA . ALA A 1 81 ? -4.506 -8.621 3.588 1.00 97.31 81 ALA A CA 1
ATOM 650 C C . ALA A 1 81 ? -5.529 -8.859 2.483 1.00 97.31 81 ALA A C 1
ATOM 652 O O . ALA A 1 81 ? -5.754 -9.990 2.046 1.00 97.31 81 ALA A O 1
ATOM 653 N N . LYS A 1 82 ? -6.107 -7.765 1.985 1.00 97.38 82 LYS A N 1
ATOM 654 C CA . LYS A 1 82 ? -6.951 -7.755 0.791 1.00 97.38 82 LYS A CA 1
ATOM 655 C C . LYS A 1 82 ? -6.261 -6.955 -0.302 1.00 97.38 82 LYS A C 1
ATOM 657 O O . LYS A 1 82 ? -5.972 -5.776 -0.117 1.00 97.38 82 LYS A O 1
ATOM 662 N N . VAL A 1 83 ? -6.019 -7.595 -1.442 1.00 97.56 83 VAL A N 1
ATOM 663 C CA . VAL A 1 83 ? -5.395 -6.961 -2.608 1.00 97.56 83 VAL A CA 1
ATOM 664 C C . VAL A 1 83 ? -6.476 -6.442 -3.544 1.00 97.56 83 VAL A C 1
ATOM 666 O O . VAL A 1 83 ? -7.415 -7.163 -3.878 1.00 97.56 83 VAL A O 1
ATOM 669 N N . ILE A 1 84 ? -6.330 -5.192 -3.965 1.00 96.19 84 ILE A N 1
ATOM 670 C CA . ILE A 1 84 ? -7.213 -4.523 -4.912 1.00 96.19 84 ILE A CA 1
ATOM 671 C C . ILE A 1 84 ? -6.377 -4.080 -6.104 1.00 96.19 84 ILE A C 1
ATOM 673 O O . ILE A 1 84 ? -5.405 -3.340 -5.949 1.00 96.19 84 ILE A O 1
ATOM 677 N N . GLU A 1 85 ? -6.767 -4.529 -7.291 1.00 95.81 85 GLU A N 1
ATOM 678 C CA . GLU A 1 85 ? -6.160 -4.091 -8.543 1.00 95.81 85 GLU A CA 1
ATOM 679 C C . GLU A 1 85 ? -6.696 -2.714 -8.942 1.00 95.81 85 GLU A C 1
ATOM 681 O O . GLU A 1 85 ? -7.894 -2.429 -8.854 1.00 95.81 85 GLU A O 1
ATOM 686 N N . ALA A 1 86 ? -5.792 -1.850 -9.393 1.00 93.81 86 ALA A N 1
ATOM 687 C CA . ALA A 1 86 ? -6.107 -0.520 -9.882 1.00 93.81 86 ALA A CA 1
ATOM 688 C C . ALA A 1 86 ? -5.209 -0.158 -11.071 1.00 93.81 86 ALA A C 1
ATOM 690 O O . ALA A 1 86 ? -4.208 -0.818 -11.353 1.00 93.81 86 ALA A O 1
ATOM 691 N N . SER A 1 87 ? -5.574 0.912 -11.777 1.00 93.25 87 SER A N 1
ATOM 692 C CA . SER A 1 87 ? -4.789 1.433 -12.906 1.00 93.25 87 SER A CA 1
ATOM 693 C C . SER A 1 87 ? -4.255 2.845 -12.676 1.00 93.25 87 SER A C 1
ATOM 695 O O . SER A 1 87 ? -3.688 3.441 -13.587 1.00 93.25 87 SER A O 1
ATOM 697 N N . PHE A 1 88 ? -4.484 3.402 -11.487 1.00 88.94 88 PHE A N 1
ATOM 698 C CA . PHE A 1 88 ? -4.102 4.764 -11.147 1.00 88.94 88 PHE A CA 1
ATOM 699 C C . PHE A 1 88 ? -3.515 4.803 -9.736 1.00 88.94 88 PHE A C 1
ATOM 701 O O . PHE A 1 88 ? -4.046 4.116 -8.854 1.00 88.94 88 PHE A O 1
ATOM 708 N N . PRO A 1 89 ? -2.460 5.606 -9.518 1.00 84.75 89 PRO A N 1
ATOM 709 C CA . PRO A 1 89 ? -1.923 5.838 -8.190 1.00 84.75 89 PRO A CA 1
ATOM 710 C C . PRO A 1 89 ? -2.929 6.602 -7.321 1.00 84.75 89 PRO A C 1
ATOM 712 O O . PRO A 1 89 ? -3.865 7.222 -7.845 1.00 84.75 89 PRO A O 1
ATOM 715 N N . PRO A 1 90 ? -2.747 6.599 -5.989 1.00 81.62 90 PRO A N 1
ATOM 716 C CA . PRO A 1 90 ? -3.561 7.425 -5.120 1.00 81.62 90 PRO A CA 1
ATOM 717 C C . PRO A 1 90 ? -3.373 8.888 -5.510 1.00 81.62 90 PRO A C 1
ATOM 719 O O . PRO A 1 90 ? -2.274 9.318 -5.863 1.00 81.62 90 PRO A O 1
ATOM 722 N N . THR A 1 91 ? -4.445 9.673 -5.414 1.00 72.88 91 THR A N 1
ATOM 723 C CA . THR A 1 91 ? -4.319 11.129 -5.352 1.00 72.88 91 THR A CA 1
ATOM 724 C C . THR A 1 91 ? -3.694 11.462 -4.002 1.00 72.88 91 THR A C 1
ATOM 726 O O . THR A 1 91 ? -4.407 11.724 -3.035 1.00 72.88 91 THR A O 1
ATOM 729 N N . ILE A 1 92 ? -2.372 11.325 -3.909 1.00 61.31 92 ILE A N 1
ATOM 730 C CA . ILE A 1 92 ? -1.611 11.665 -2.711 1.00 61.31 92 ILE A CA 1
ATOM 731 C C . ILE A 1 92 ? -1.619 13.190 -2.620 1.00 61.31 92 ILE A C 1
ATOM 733 O O . ILE A 1 92 ? -1.129 13.870 -3.524 1.00 61.31 92 ILE A O 1
ATOM 737 N N . ASP A 1 93 ? -2.200 13.724 -1.548 1.00 59.16 93 ASP A N 1
ATOM 738 C CA . ASP A 1 93 ? -1.941 15.108 -1.172 1.00 59.16 93 ASP A CA 1
ATOM 739 C C . ASP A 1 93 ? -0.447 15.218 -0.859 1.00 59.16 93 ASP A C 1
ATOM 741 O O . ASP A 1 93 ? 0.080 14.461 -0.041 1.00 59.16 93 ASP A O 1
ATOM 745 N N . GLN A 1 94 ? 0.248 16.139 -1.528 1.00 48.34 94 GLN A N 1
ATOM 746 C CA . GLN A 1 94 ? 1.693 16.281 -1.372 1.00 48.34 94 GLN A CA 1
ATOM 747 C C . GLN A 1 94 ? 2.139 16.710 0.027 1.00 48.34 94 GLN A C 1
ATOM 749 O O . GLN A 1 94 ? 3.323 16.642 0.342 1.00 48.34 94 GLN A O 1
ATOM 754 N N . SER A 1 95 ? 1.190 17.090 0.875 1.00 52.69 95 SER A N 1
ATOM 755 C CA . SER A 1 95 ? 1.402 17.402 2.283 1.00 52.69 95 SER A CA 1
ATOM 756 C C . SER A 1 95 ? 1.118 16.239 3.247 1.00 52.69 95 SER A C 1
ATOM 758 O O . SER A 1 95 ? 1.338 16.395 4.446 1.00 52.69 95 SER A O 1
ATOM 760 N N . ASP A 1 96 ? 0.653 15.074 2.773 1.00 71.81 96 ASP A N 1
ATOM 761 C CA . ASP A 1 96 ? 0.322 13.950 3.658 1.00 71.81 96 ASP A CA 1
ATOM 762 C C . ASP A 1 96 ? 1.577 13.163 4.077 1.00 71.81 96 ASP A C 1
ATOM 764 O O . ASP A 1 96 ? 2.015 12.210 3.423 1.00 71.81 96 ASP A O 1
ATOM 768 N N . GLU A 1 97 ? 2.140 13.563 5.219 1.00 73.50 97 GLU A N 1
ATOM 769 C CA . GLU A 1 97 ? 3.311 12.952 5.865 1.00 73.50 97 GLU A CA 1
ATOM 770 C C . GLU A 1 97 ? 3.086 11.497 6.320 1.00 73.50 97 GLU A C 1
ATOM 772 O O . GLU A 1 97 ? 4.024 10.821 6.750 1.00 73.50 97 GLU A O 1
ATOM 777 N N . SER A 1 98 ? 1.860 10.974 6.220 1.00 85.62 98 SER A N 1
ATOM 778 C CA . SER A 1 98 ? 1.554 9.596 6.612 1.00 85.62 98 SER A CA 1
ATOM 779 C C . SER A 1 98 ? 2.103 8.566 5.618 1.00 85.62 98 SER A C 1
ATOM 781 O O . SER A 1 98 ? 2.234 7.393 5.974 1.00 85.62 98 SER A O 1
ATOM 783 N N . TYR A 1 99 ? 2.414 8.959 4.377 1.00 85.50 99 TYR A N 1
ATOM 784 C CA . TYR A 1 99 ? 3.018 8.058 3.395 1.00 85.50 99 TYR A CA 1
ATOM 785 C C . TYR A 1 99 ? 4.527 7.928 3.597 1.00 85.50 99 TYR A C 1
ATOM 787 O O . TYR A 1 99 ? 5.273 8.901 3.522 1.00 85.50 99 TYR A O 1
ATOM 795 N N . VAL A 1 100 ? 4.995 6.689 3.747 1.00 87.88 100 VAL A N 1
ATOM 796 C CA . VAL A 1 100 ? 6.423 6.353 3.742 1.00 87.88 100 VAL A CA 1
ATOM 797 C C . VAL A 1 100 ?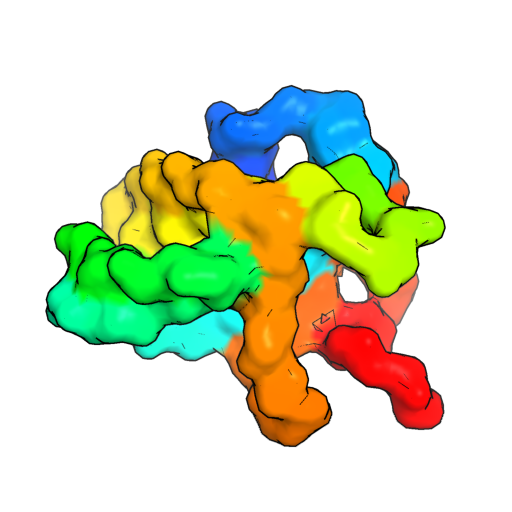 6.759 5.414 2.593 1.00 87.88 100 VAL A C 1
ATOM 799 O O . VAL A 1 100 ? 5.996 4.505 2.271 1.00 87.88 100 VAL A O 1
ATOM 802 N N . ILE A 1 101 ? 7.933 5.577 1.994 1.00 88.69 101 ILE A N 1
ATOM 803 C CA . ILE A 1 101 ? 8.432 4.638 0.985 1.00 88.69 101 ILE A CA 1
ATOM 804 C C . ILE A 1 101 ? 9.120 3.458 1.664 1.00 88.69 101 ILE A C 1
ATOM 806 O O . ILE A 1 101 ? 10.124 3.625 2.346 1.00 88.69 101 ILE A O 1
ATOM 810 N N . LEU A 1 102 ? 8.640 2.242 1.416 1.00 90.19 102 LEU A N 1
ATOM 811 C CA . LEU A 1 102 ? 9.293 1.020 1.883 1.00 90.19 102 LEU A CA 1
ATOM 812 C C . LEU A 1 102 ? 10.359 0.529 0.905 1.00 90.19 102 LEU A C 1
ATOM 814 O O . LEU A 1 102 ? 11.446 0.137 1.335 1.00 90.19 102 LEU A O 1
ATOM 818 N N . LEU A 1 103 ? 10.060 0.553 -0.397 1.00 91.06 103 LEU A N 1
ATOM 819 C CA . LEU A 1 103 ? 10.970 0.113 -1.454 1.00 91.06 103 LEU A CA 1
ATOM 820 C C . LEU A 1 103 ? 10.867 1.002 -2.697 1.00 91.06 103 LEU A C 1
ATOM 822 O O . LEU A 1 103 ? 9.777 1.397 -3.104 1.00 91.06 103 LEU A O 1
ATOM 826 N N . ARG A 1 104 ? 12.013 1.229 -3.347 1.00 90.69 104 ARG A N 1
ATOM 827 C CA . ARG A 1 104 ? 12.134 1.739 -4.716 1.00 90.69 104 ARG A CA 1
ATOM 828 C C . ARG A 1 104 ? 12.838 0.691 -5.578 1.00 90.69 104 ARG A C 1
ATOM 830 O O . ARG A 1 104 ? 14.014 0.418 -5.345 1.00 90.69 104 ARG A O 1
ATOM 837 N N . LEU A 1 105 ? 12.147 0.105 -6.560 1.00 90.12 105 LEU A N 1
ATOM 838 C CA . LEU A 1 105 ? 12.677 -0.949 -7.442 1.00 90.12 105 LEU A CA 1
ATOM 839 C C . LEU A 1 105 ? 13.350 -2.068 -6.624 1.00 90.12 105 LEU A C 1
ATOM 841 O O . LEU A 1 105 ? 14.532 -2.372 -6.797 1.00 90.12 105 LEU A O 1
ATOM 845 N N . GLY A 1 106 ? 12.615 -2.603 -5.643 1.00 85.44 106 GLY A N 1
ATOM 846 C CA . GLY A 1 106 ? 13.090 -3.674 -4.761 1.00 85.44 106 GLY A CA 1
ATOM 847 C C . GLY A 1 106 ? 14.161 -3.277 -3.740 1.00 85.44 106 GLY A C 1
ATOM 848 O O . GLY A 1 106 ? 14.592 -4.123 -2.957 1.00 85.44 106 GLY A O 1
ATOM 849 N N . LYS A 1 107 ? 14.606 -2.016 -3.714 1.00 86.44 107 LYS A N 1
ATOM 850 C CA . LYS A 1 107 ? 15.649 -1.535 -2.800 1.00 86.44 107 LYS A CA 1
ATOM 851 C C . LYS A 1 107 ? 15.058 -0.646 -1.718 1.00 86.44 107 LYS A C 1
ATOM 853 O O . LYS A 1 107 ? 14.268 0.248 -2.006 1.00 86.44 107 LYS A O 1
ATOM 858 N N . LYS A 1 108 ? 15.477 -0.860 -0.470 1.00 82.44 108 LYS A N 1
ATOM 859 C CA . LYS A 1 108 ? 15.165 0.067 0.625 1.00 82.44 108 LYS A CA 1
ATOM 860 C C . LYS A 1 108 ? 15.815 1.426 0.340 1.00 82.44 108 LYS A C 1
ATOM 862 O O . LYS A 1 108 ? 16.928 1.438 -0.198 1.00 82.44 108 LYS A O 1
ATOM 867 N N . PRO A 1 109 ? 15.175 2.550 0.697 1.00 75.88 109 PRO A N 1
ATOM 868 C CA . PRO A 1 109 ? 15.827 3.846 0.607 1.00 75.88 109 PRO A CA 1
ATOM 869 C C . PRO A 1 109 ? 17.137 3.836 1.420 1.00 75.88 109 PRO A C 1
ATOM 871 O O . PRO A 1 109 ? 17.170 3.269 2.514 1.00 75.88 109 PRO A O 1
ATOM 874 N N . PRO A 1 110 ? 18.228 4.434 0.910 1.00 67.31 110 PRO A N 1
ATOM 875 C CA . PRO A 1 110 ? 19.551 4.335 1.532 1.00 67.31 110 PRO A CA 1
ATOM 876 C C . PRO A 1 110 ? 19.672 5.126 2.845 1.00 67.31 110 PRO A C 1
ATOM 878 O O . PRO A 1 110 ? 20.646 4.960 3.571 1.00 67.31 110 PRO A O 1
ATOM 881 N N . HIS A 1 111 ? 18.709 6.002 3.139 1.00 62.25 111 HIS A N 1
ATOM 882 C CA . HIS A 1 111 ? 18.667 6.832 4.340 1.00 62.25 111 HIS A CA 1
ATOM 883 C C . HIS A 1 111 ? 17.215 7.234 4.645 1.00 62.25 111 HIS A C 1
ATOM 885 O O . HIS A 1 111 ? 16.439 7.418 3.707 1.00 62.25 111 HIS A O 1
ATOM 891 N N . GLU A 1 112 ? 16.865 7.433 5.922 1.00 59.97 112 GLU A N 1
ATOM 892 C CA . GLU A 1 112 ? 15.503 7.777 6.389 1.00 59.97 112 GLU A CA 1
ATOM 893 C C . GLU A 1 112 ? 14.898 9.003 5.684 1.00 59.97 112 GLU A C 1
ATOM 895 O O . GLU A 1 112 ? 13.732 9.008 5.308 1.00 59.97 112 GLU A O 1
ATOM 900 N N . ARG A 1 113 ? 15.725 10.006 5.376 1.00 58.34 113 ARG A N 1
ATOM 901 C CA . ARG A 1 113 ? 15.331 11.187 4.582 1.00 58.34 113 ARG A CA 1
ATOM 902 C C . ARG A 1 113 ? 14.744 10.882 3.191 1.00 58.34 113 ARG A C 1
ATOM 904 O O . ARG A 1 113 ? 14.015 11.702 2.658 1.00 58.34 113 ARG A O 1
ATOM 911 N N . TYR A 1 114 ? 15.053 9.723 2.601 1.00 54.88 114 TYR A N 1
ATOM 912 C CA . TYR A 1 114 ? 14.543 9.301 1.285 1.00 54.88 114 TYR A CA 1
ATOM 913 C C . TYR A 1 114 ? 13.253 8.469 1.375 1.00 54.88 114 TYR A C 1
ATOM 915 O O . TYR A 1 114 ? 12.798 7.924 0.368 1.00 54.88 114 TYR A O 1
ATOM 923 N N . PHE A 1 115 ? 12.687 8.334 2.580 1.00 55.16 115 PHE A N 1
ATOM 924 C CA . PHE A 1 115 ? 11.381 7.714 2.794 1.00 55.16 115 PHE A CA 1
ATOM 925 C C . PHE A 1 115 ? 10.235 8.694 2.522 1.00 55.16 115 PHE A C 1
ATOM 927 O O . PHE A 1 115 ? 9.106 8.238 2.348 1.00 55.16 115 PHE A O 1
ATOM 934 N N . SER A 1 116 ? 10.524 10.000 2.439 1.00 55.31 116 SER A N 1
ATOM 935 C CA . SER A 1 116 ? 9.586 10.991 1.914 1.00 55.31 116 SER A CA 1
ATOM 936 C C . SER A 1 116 ? 9.295 10.699 0.444 1.00 55.31 116 SER A C 1
ATOM 938 O O . SER A 1 116 ? 10.204 10.414 -0.344 1.00 55.31 116 SER A O 1
ATOM 940 N N . VAL A 1 117 ? 8.016 10.781 0.073 1.00 52.28 117 VAL A N 1
ATOM 941 C CA . VAL A 1 117 ? 7.549 10.651 -1.316 1.00 52.28 117 VAL A CA 1
ATOM 942 C C . VAL A 1 117 ? 8.199 11.708 -2.222 1.00 52.28 117 VAL A C 1
ATOM 944 O O . VAL A 1 117 ? 8.341 11.480 -3.423 1.00 52.28 117 VAL A O 1
ATOM 947 N N . TYR A 1 118 ? 8.685 12.805 -1.635 1.00 54.38 118 TYR A N 1
ATOM 948 C CA . TYR A 1 118 ? 9.234 13.962 -2.331 1.00 54.38 118 TYR A CA 1
ATOM 949 C C . TYR A 1 118 ? 10.748 14.088 -2.132 1.00 54.38 118 TYR A C 1
ATOM 951 O O . TYR A 1 118 ? 11.269 13.899 -1.031 1.00 54.38 118 TYR A O 1
ATOM 959 N N . GLU A 1 119 ? 11.458 14.434 -3.206 1.00 41.56 119 GLU A N 1
ATOM 9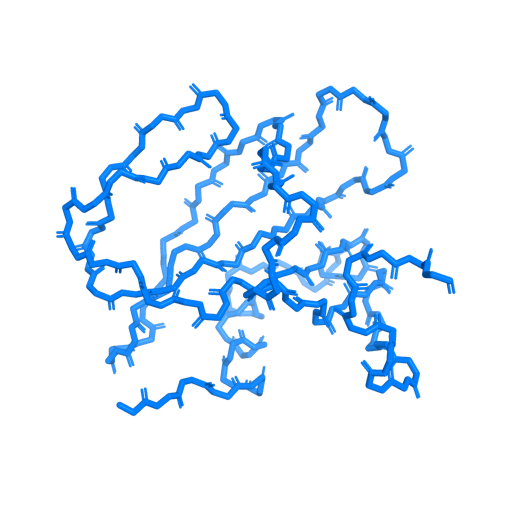60 C CA . GLU A 1 119 ? 12.810 14.988 -3.125 1.00 41.56 119 GLU A CA 1
ATOM 961 C C . GLU A 1 119 ? 12.669 16.499 -2.894 1.00 41.56 119 GLU A C 1
ATOM 963 O O . GLU A 1 119 ? 12.236 17.217 -3.793 1.00 41.56 119 GLU A O 1
ATOM 968 N N . THR A 1 120 ? 12.956 16.968 -1.678 1.00 44.66 120 THR A N 1
ATOM 969 C CA . THR A 1 120 ? 13.230 18.392 -1.408 1.00 44.66 120 THR A CA 1
ATOM 970 C C . THR A 1 120 ? 14.676 18.718 -1.727 1.00 44.66 120 THR A C 1
ATOM 972 O O . THR A 1 120 ? 15.536 17.913 -1.292 1.00 44.66 120 THR A O 1
#

pLDDT: mean 86.99, std 13.69, range [41.56, 97.56]

Radius of gyration: 13.35 Å; chains: 1; bounding box: 36×32×36 Å